Protein AF-A0A377BBM1-F1 (afdb_monomer_lite)

Organism: Escherichia coli (NCBI:txid562)

Sequence (88 aa):
MIDASHLPFAQNISRVKEVVDFCHRFDVSVEAELGQLGGQEDDVQVNEADAFYTNPAQAREFAEATGIDSLAVAIGTAHGMLCQRTGA

InterPro domains:
  IPR000771 Fructose-bisphosphate aldolase, class-II [PF01116] (1-82)
  IPR000771 Fructose-bisphosphate aldolase, class-II [PS00806] (30-41)
  IPR013785 Aldolase-type TIM barrel [G3DSA:3.20.20.70] (1-86)

Foldseek 3Di:
DDEPQVDDLVVQLVVLLVVCVVQVVVVHADEYEHFDQQEPDPNDHDDLVRRDWGDPVSVVVSCVSRVHPYYHTRPSDHDDDPPPPPDD

pLDDT: mean 75.08, std 21.27, range [36.47, 96.12]

Structure (mmCIF, N/CA/C/O backbone):
data_AF-A0A377BBM1-F1
#
_entry.id   AF-A0A377BBM1-F1
#
loop_
_atom_site.group_PDB
_atom_site.id
_atom_site.type_symbol
_atom_site.label_atom_id
_atom_site.label_alt_id
_atom_site.label_comp_id
_atom_site.label_asym_id
_atom_site.label_entity_id
_atom_site.label_seq_id
_atom_site.pdbx_PDB_ins_code
_atom_site.Cartn_x
_atom_site.Cartn_y
_atom_site.Cartn_z
_atom_site.occupancy
_atom_site.B_iso_or_equiv
_atom_site.auth_seq_id
_atom_site.auth_comp_id
_atom_site.auth_asym_id
_atom_site.auth_atom_id
_atom_site.pdbx_PDB_model_num
ATOM 1 N N . MET A 1 1 ? 2.994 2.645 8.782 1.00 85.31 1 MET A N 1
ATOM 2 C CA . MET A 1 1 ? 3.547 2.108 7.530 1.00 85.31 1 MET A CA 1
ATOM 3 C C . MET A 1 1 ? 4.194 0.771 7.832 1.00 85.31 1 MET A C 1
ATOM 5 O O . MET A 1 1 ? 4.892 0.677 8.838 1.00 85.31 1 MET A O 1
ATOM 9 N N . ILE A 1 2 ? 3.908 -0.251 7.032 1.00 89.50 2 ILE A N 1
ATOM 10 C CA . ILE A 1 2 ? 4.574 -1.554 7.067 1.00 89.50 2 ILE A CA 1
ATOM 11 C C . ILE A 1 2 ? 5.296 -1.747 5.735 1.00 89.50 2 ILE A C 1
ATOM 13 O O . ILE A 1 2 ? 4.670 -1.683 4.679 1.00 89.50 2 ILE A O 1
ATOM 17 N N . ASP A 1 3 ? 6.600 -1.993 5.797 1.00 87.75 3 ASP A N 1
ATOM 18 C CA . ASP A 1 3 ? 7.374 -2.369 4.623 1.00 87.75 3 ASP A CA 1
ATOM 19 C C . ASP A 1 3 ? 7.654 -3.877 4.639 1.00 87.75 3 ASP A C 1
ATOM 21 O O . ASP A 1 3 ? 8.337 -4.422 5.511 1.00 87.75 3 ASP A O 1
ATOM 25 N N . ALA A 1 4 ? 7.053 -4.561 3.673 1.00 86.56 4 ALA A N 1
ATOM 26 C CA . ALA A 1 4 ? 7.277 -5.966 3.369 1.00 86.56 4 ALA A CA 1
ATOM 27 C C . ALA A 1 4 ? 7.583 -6.154 1.871 1.00 86.56 4 ALA A C 1
ATOM 29 O O . ALA A 1 4 ? 7.416 -7.250 1.331 1.00 86.56 4 ALA A O 1
ATOM 30 N N . SER A 1 5 ? 8.038 -5.091 1.200 1.00 80.44 5 SER A N 1
ATOM 31 C CA . SER A 1 5 ? 8.368 -5.062 -0.229 1.00 80.44 5 SER A CA 1
ATOM 32 C C . SER A 1 5 ? 9.479 -6.046 -0.613 1.00 80.44 5 SER A C 1
ATOM 34 O O . SER A 1 5 ? 9.497 -6.555 -1.733 1.00 80.44 5 SER A O 1
ATOM 36 N N . HIS A 1 6 ? 10.355 -6.383 0.338 1.00 82.19 6 HIS A N 1
ATOM 37 C CA . HIS A 1 6 ? 11.411 -7.387 0.199 1.00 82.19 6 HIS A CA 1
ATOM 38 C C . HIS A 1 6 ? 10.892 -8.837 0.127 1.00 82.19 6 HIS A C 1
ATOM 40 O O . HIS A 1 6 ? 11.641 -9.739 -0.256 1.00 82.19 6 HIS A O 1
ATOM 46 N N . LEU A 1 7 ? 9.634 -9.094 0.506 1.00 85.75 7 LEU A N 1
ATOM 47 C CA . LEU A 1 7 ? 9.023 -10.422 0.428 1.00 85.75 7 LEU A CA 1
ATOM 48 C C . LEU A 1 7 ? 8.404 -10.683 -0.957 1.00 85.75 7 LEU A C 1
ATOM 50 O O . LEU A 1 7 ? 7.978 -9.752 -1.642 1.00 85.75 7 LEU A O 1
ATOM 54 N N . PRO A 1 8 ? 8.249 -11.959 -1.366 1.00 88.31 8 PRO A N 1
ATOM 55 C CA . PRO A 1 8 ? 7.467 -12.304 -2.549 1.00 88.31 8 PRO A CA 1
ATOM 56 C C . PRO A 1 8 ? 6.048 -11.725 -2.477 1.00 88.31 8 PRO A C 1
ATOM 58 O O . PRO A 1 8 ? 5.423 -11.757 -1.420 1.00 88.31 8 PRO A O 1
ATOM 61 N N . PHE A 1 9 ? 5.505 -11.282 -3.614 1.00 85.38 9 PHE A N 1
ATOM 62 C CA . PHE A 1 9 ? 4.221 -10.568 -3.714 1.00 85.38 9 PHE A CA 1
ATOM 63 C C . PHE A 1 9 ? 3.084 -11.163 -2.860 1.00 85.38 9 PHE A C 1
ATOM 65 O O . PHE A 1 9 ? 2.466 -10.458 -2.067 1.00 85.38 9 PHE A O 1
ATOM 72 N N . ALA A 1 10 ? 2.851 -12.477 -2.944 1.00 90.12 10 ALA A N 1
ATOM 73 C CA . ALA A 1 10 ? 1.803 -13.147 -2.169 1.00 90.12 10 ALA A CA 1
ATOM 74 C C . ALA A 1 10 ? 2.057 -13.137 -0.646 1.00 90.12 10 ALA A C 1
ATOM 76 O O . ALA A 1 10 ? 1.115 -13.055 0.142 1.00 90.12 10 ALA A O 1
ATOM 77 N N . GLN A 1 11 ? 3.322 -13.207 -0.221 1.00 91.50 11 GLN A N 1
ATOM 78 C CA . GLN A 1 11 ? 3.692 -13.119 1.194 1.00 91.50 11 GLN A CA 1
ATOM 79 C C . GLN A 1 11 ? 3.570 -11.686 1.709 1.00 91.50 11 GLN A C 1
ATOM 81 O O . GLN A 1 11 ? 3.083 -11.495 2.821 1.00 91.50 11 GLN A O 1
ATOM 86 N N . ASN A 1 12 ? 3.942 -10.695 0.890 1.00 91.62 12 ASN A N 1
ATOM 87 C CA . ASN A 1 12 ? 3.728 -9.284 1.200 1.00 91.62 12 ASN A CA 1
ATOM 88 C C . ASN A 1 12 ? 2.226 -9.016 1.434 1.00 91.62 12 ASN A C 1
ATOM 90 O O . ASN A 1 12 ? 1.855 -8.525 2.497 1.00 91.62 12 ASN A O 1
ATOM 94 N N . ILE A 1 13 ? 1.347 -9.487 0.535 1.00 93.25 13 ILE A N 1
ATOM 95 C CA . ILE A 1 13 ? -0.113 -9.376 0.713 1.00 93.25 13 ILE A CA 1
ATOM 96 C C . ILE A 1 13 ? -0.570 -9.989 2.041 1.00 93.25 13 ILE A C 1
ATOM 98 O O . ILE A 1 13 ? -1.273 -9.329 2.804 1.00 93.25 13 ILE A O 1
ATOM 102 N N . SER A 1 14 ? -0.175 -11.232 2.340 1.00 95.31 14 SER A N 1
ATOM 103 C CA . SER A 1 14 ? -0.581 -11.898 3.588 1.00 95.31 14 SER A CA 1
ATOM 104 C C . SER A 1 14 ? -0.128 -11.110 4.815 1.00 95.31 14 SER A C 1
ATOM 106 O O . SER A 1 14 ? -0.905 -10.892 5.743 1.00 95.31 14 SER A O 1
ATOM 108 N N . ARG A 1 15 ? 1.124 -10.643 4.804 1.00 94.88 15 ARG A N 1
ATOM 109 C CA . ARG A 1 15 ? 1.724 -9.945 5.937 1.00 94.88 15 ARG A CA 1
ATOM 110 C C . ARG A 1 15 ? 1.085 -8.584 6.174 1.00 94.88 15 ARG A C 1
ATOM 112 O O . ARG A 1 15 ? 0.766 -8.255 7.313 1.00 94.88 15 ARG A O 1
ATOM 119 N N . VAL A 1 16 ? 0.877 -7.811 5.112 1.00 95.00 16 VAL A N 1
ATOM 120 C CA . VAL A 1 16 ? 0.215 -6.507 5.193 1.00 95.00 16 VAL A CA 1
ATOM 121 C C . VAL A 1 16 ? -1.233 -6.679 5.622 1.00 95.00 16 VAL A C 1
ATOM 123 O O . VAL A 1 16 ? -1.682 -5.950 6.499 1.00 95.00 16 VAL A O 1
ATOM 126 N N . LYS A 1 17 ? -1.937 -7.688 5.101 1.00 95.88 17 LYS A N 1
ATOM 127 C CA . LYS A 1 17 ? -3.314 -7.971 5.505 1.00 95.88 17 LYS A CA 1
ATOM 128 C C . LYS A 1 17 ? -3.443 -8.261 7.003 1.00 95.88 17 LYS A C 1
ATOM 130 O O . LYS A 1 17 ? -4.342 -7.724 7.638 1.00 95.88 17 LYS A O 1
ATOM 135 N N . GLU A 1 18 ? -2.541 -9.053 7.583 1.00 96.12 18 GLU A N 1
ATOM 136 C CA . GLU A 1 18 ? -2.525 -9.300 9.035 1.00 96.12 18 GLU A CA 1
ATOM 137 C C . GLU A 1 18 ? -2.388 -7.998 9.843 1.00 96.12 18 GLU A C 1
ATOM 139 O O . GLU A 1 18 ? -3.047 -7.825 10.870 1.00 96.12 18 GLU A O 1
ATOM 144 N N . VAL A 1 19 ? -1.545 -7.072 9.373 1.00 94.75 19 VAL A N 1
ATOM 145 C CA . VAL A 1 19 ? -1.337 -5.765 10.014 1.00 94.75 19 VAL A CA 1
ATOM 146 C C . VAL A 1 19 ? -2.568 -4.874 9.855 1.00 94.75 19 VAL A C 1
ATOM 148 O O . VAL A 1 19 ? -3.020 -4.295 10.841 1.00 94.75 19 VAL A O 1
ATOM 151 N N . VAL A 1 20 ? -3.142 -4.802 8.652 1.00 96.06 20 VAL A N 1
ATOM 152 C CA . VAL A 1 20 ? -4.375 -4.056 8.356 1.00 96.06 20 VAL A CA 1
ATOM 153 C C . VAL A 1 20 ? -5.523 -4.543 9.240 1.00 96.06 20 VAL A C 1
ATOM 155 O O . VAL A 1 20 ? -6.109 -3.751 9.979 1.00 96.06 20 VAL A O 1
ATOM 158 N N . ASP A 1 21 ? -5.775 -5.856 9.256 1.00 95.38 21 ASP A N 1
ATOM 159 C CA . ASP A 1 21 ? -6.849 -6.475 10.039 1.00 95.38 21 ASP A CA 1
ATOM 160 C C . ASP A 1 21 ? -6.677 -6.219 11.551 1.00 95.38 21 ASP A C 1
ATOM 162 O O . ASP A 1 21 ? -7.662 -6.162 12.289 1.00 95.38 21 ASP A O 1
ATOM 166 N N . PHE A 1 22 ? -5.443 -6.054 12.041 1.00 95.12 22 PHE A N 1
ATOM 167 C CA . PHE A 1 22 ? -5.173 -5.674 13.429 1.00 95.12 22 PHE A CA 1
ATOM 168 C C . PHE A 1 22 ? -5.397 -4.175 13.679 1.00 95.12 22 PHE A C 1
ATOM 170 O O . PHE A 1 22 ? -6.084 -3.817 14.638 1.00 95.12 22 PHE A O 1
ATOM 177 N N . CYS A 1 23 ? -4.844 -3.303 12.833 1.00 94.62 23 CYS A N 1
ATOM 178 C CA . CYS A 1 23 ? -4.866 -1.847 12.995 1.00 94.62 23 CYS A CA 1
ATOM 179 C C . CYS A 1 23 ? -6.259 -1.237 12.810 1.00 94.62 23 CYS A C 1
ATOM 181 O O . CYS A 1 23 ? -6.653 -0.369 13.591 1.00 94.62 23 CYS A O 1
ATOM 183 N N . HIS A 1 24 ? -7.045 -1.731 11.851 1.00 94.56 24 HIS A N 1
ATOM 184 C CA . HIS A 1 24 ? -8.402 -1.236 11.594 1.00 94.56 24 HIS A CA 1
ATOM 185 C C . HIS A 1 24 ? -9.352 -1.445 12.780 1.00 94.56 24 HIS A C 1
ATOM 187 O O . HIS A 1 24 ? -10.310 -0.697 12.945 1.00 94.56 24 HIS A O 1
ATOM 193 N N . ARG A 1 25 ? -9.058 -2.389 13.687 1.00 95.06 25 ARG A N 1
ATOM 194 C CA . ARG A 1 25 ? -9.821 -2.576 14.943 1.00 95.06 25 ARG A CA 1
ATOM 195 C C . ARG A 1 25 ? -9.683 -1.393 15.902 1.00 95.06 25 ARG A C 1
ATOM 197 O O . ARG A 1 25 ? -10.487 -1.265 16.822 1.00 95.06 25 ARG A O 1
ATOM 204 N N . PHE A 1 26 ? -8.664 -0.567 15.696 1.00 95.81 26 PHE A N 1
ATOM 205 C CA . PHE A 1 26 ? -8.353 0.616 16.489 1.00 95.81 26 PHE A CA 1
ATOM 206 C C . PHE A 1 26 ? -8.533 1.914 15.694 1.00 95.81 26 PHE A C 1
ATOM 208 O O . PHE A 1 26 ? -8.093 2.957 16.166 1.00 95.81 26 PHE A O 1
ATOM 215 N N . ASP A 1 27 ? -9.168 1.855 14.515 1.00 93.38 27 ASP A N 1
ATOM 216 C CA . ASP A 1 27 ? -9.381 3.014 13.633 1.00 93.38 27 ASP A CA 1
ATOM 217 C C . ASP A 1 27 ? -8.053 3.680 13.199 1.00 93.38 27 ASP A C 1
ATOM 219 O O . ASP A 1 27 ? -7.934 4.898 13.072 1.00 93.38 27 ASP A O 1
ATOM 223 N N . VAL A 1 28 ? -7.006 2.859 13.028 1.00 94.81 28 VAL A N 1
ATOM 224 C CA . VAL A 1 28 ? -5.665 3.294 12.613 1.00 94.81 28 VAL A CA 1
ATOM 225 C C . VAL A 1 28 ? -5.452 2.970 11.139 1.00 94.81 28 VAL A C 1
ATOM 227 O O . VAL A 1 28 ? -5.541 1.807 10.747 1.00 94.81 28 VAL A O 1
ATOM 230 N N . SER A 1 29 ? -5.095 3.985 10.351 1.00 93.69 29 SER A N 1
ATOM 231 C CA . SER A 1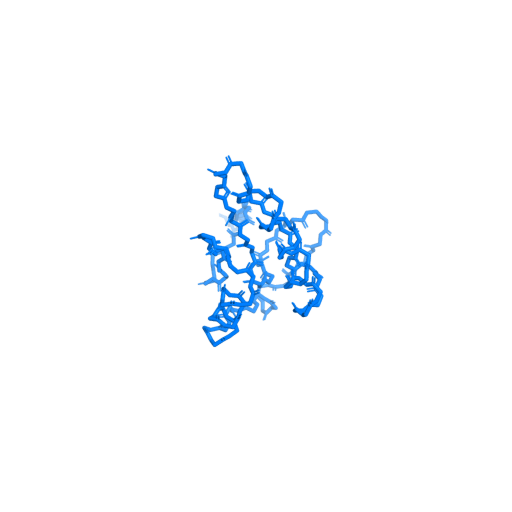 29 ? -4.757 3.837 8.933 1.00 93.69 29 SER A CA 1
ATOM 232 C C . SER A 1 29 ? -3.430 3.107 8.723 1.00 93.69 29 SER A C 1
ATOM 234 O O . SER A 1 29 ? -2.454 3.358 9.442 1.00 93.69 29 SER A O 1
ATOM 236 N N . VAL A 1 30 ? -3.352 2.276 7.687 1.00 94.06 30 VAL A N 1
ATOM 237 C CA . VAL A 1 30 ? -2.150 1.521 7.324 1.00 94.06 30 VAL A CA 1
ATOM 238 C C . VAL A 1 30 ? -1.673 1.894 5.925 1.00 94.06 30 VAL A C 1
ATOM 240 O O . VAL A 1 30 ? -2.389 1.750 4.938 1.00 94.06 30 VAL A O 1
ATOM 243 N N . GLU A 1 31 ? -0.412 2.318 5.868 1.00 93.75 31 GLU A N 1
ATOM 244 C CA . GLU A 1 31 ? 0.358 2.459 4.634 1.00 93.75 31 GLU A CA 1
ATOM 245 C C . 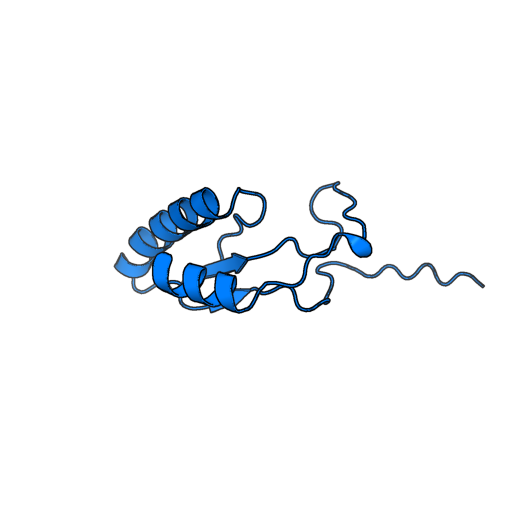GLU A 1 31 ? 1.202 1.207 4.393 1.00 93.75 31 GLU A C 1
ATOM 247 O O . GLU A 1 31 ? 1.835 0.717 5.337 1.00 93.75 31 GLU A O 1
ATOM 252 N N . ALA A 1 32 ? 1.252 0.730 3.153 1.00 92.62 32 ALA A N 1
ATOM 253 C CA . ALA A 1 32 ? 2.136 -0.355 2.732 1.00 92.62 32 ALA A CA 1
ATOM 254 C C . ALA A 1 32 ? 2.968 0.034 1.508 1.00 92.62 32 ALA A C 1
ATOM 256 O O . ALA A 1 32 ? 2.625 0.974 0.794 1.00 92.62 32 ALA A O 1
ATOM 257 N N . GLU A 1 33 ? 4.035 -0.716 1.249 1.00 88.25 33 GLU A N 1
ATOM 258 C CA . GLU A 1 33 ? 4.938 -0.493 0.119 1.00 88.25 33 GLU A CA 1
ATOM 259 C C . GLU A 1 33 ? 4.912 -1.656 -0.884 1.00 88.25 33 GLU A C 1
ATOM 261 O O . GLU A 1 33 ? 4.918 -2.835 -0.506 1.00 88.25 33 GLU A O 1
ATOM 266 N N . LEU A 1 34 ? 4.882 -1.319 -2.181 1.00 83.94 34 LEU A N 1
ATOM 267 C CA . LEU A 1 34 ? 4.954 -2.284 -3.276 1.00 83.94 34 LEU A CA 1
ATOM 268 C C . LEU A 1 34 ? 5.996 -1.887 -4.329 1.00 83.94 34 LEU A C 1
ATOM 270 O O . LEU A 1 34 ? 5.830 -0.903 -5.053 1.00 83.94 34 LEU A O 1
ATOM 274 N N . GLY A 1 35 ? 6.982 -2.765 -4.510 1.00 70.31 35 GLY A N 1
ATOM 275 C CA . GLY A 1 35 ? 8.128 -2.579 -5.403 1.00 70.31 35 GLY A CA 1
ATOM 276 C C . GLY A 1 35 ? 9.415 -2.443 -4.593 1.00 70.31 35 GLY A C 1
ATOM 277 O O . GLY A 1 35 ? 9.358 -2.085 -3.428 1.00 70.31 35 GLY A O 1
ATOM 278 N N . GLN A 1 36 ? 10.567 -2.752 -5.189 1.00 59.25 36 GLN A N 1
ATOM 279 C CA . GLN A 1 36 ? 11.849 -2.388 -4.586 1.00 59.25 36 GLN A CA 1
ATOM 280 C C . GLN A 1 36 ? 12.158 -0.953 -4.990 1.00 59.25 36 GLN A C 1
ATOM 282 O O . GLN A 1 36 ? 12.432 -0.676 -6.162 1.00 59.25 36 GLN A O 1
ATOM 287 N N . LEU A 1 37 ? 12.096 -0.031 -4.033 1.00 52.22 37 LEU A N 1
ATOM 288 C CA . LEU A 1 37 ? 12.645 1.298 -4.237 1.00 52.22 37 LEU A CA 1
ATOM 289 C C . LEU A 1 37 ? 14.161 1.163 -4.432 1.00 52.22 37 LEU A C 1
ATOM 291 O O . LEU A 1 37 ? 14.877 0.659 -3.573 1.00 52.22 37 LEU A O 1
ATOM 295 N N . GLY A 1 38 ? 14.656 1.581 -5.599 1.00 45.28 38 GLY A N 1
ATOM 296 C CA . GLY A 1 38 ? 16.092 1.667 -5.844 1.00 45.28 38 GLY A CA 1
ATOM 297 C C . GLY A 1 38 ? 16.694 2.724 -4.923 1.00 45.28 38 GLY A C 1
ATOM 298 O O . GLY A 1 38 ? 16.355 3.901 -5.027 1.00 45.28 38 GLY A O 1
ATOM 299 N N . GLY A 1 39 ? 17.561 2.310 -4.008 1.00 42.41 39 GLY A N 1
ATOM 300 C CA . GLY A 1 39 ? 18.142 3.181 -2.995 1.00 42.41 39 GLY A CA 1
ATOM 301 C C . GLY A 1 39 ? 18.981 2.383 -2.007 1.00 42.41 39 GLY A C 1
ATOM 302 O O . GLY A 1 39 ? 18.874 1.163 -1.929 1.00 42.41 39 GLY A O 1
ATOM 303 N N . GLN A 1 40 ? 19.860 3.072 -1.281 1.00 39.31 40 GLN A N 1
ATOM 304 C CA . GLN A 1 40 ? 20.644 2.464 -0.212 1.00 39.31 40 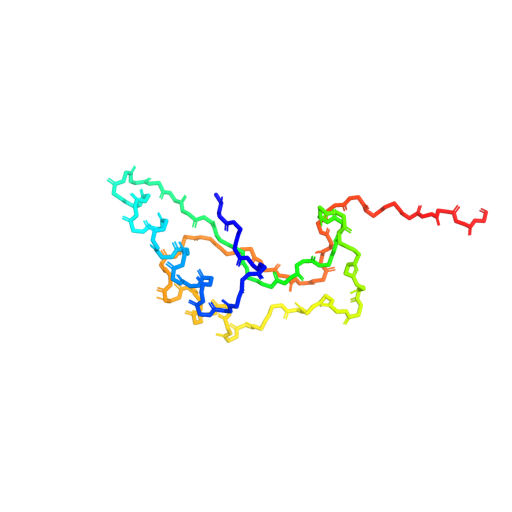GLN A CA 1
ATOM 305 C C . GLN A 1 40 ? 19.755 2.317 1.025 1.00 39.31 40 GLN A C 1
ATOM 307 O O . GLN A 1 40 ? 19.776 3.175 1.905 1.00 39.31 40 GLN A O 1
ATOM 312 N N . GLU A 1 41 ? 18.981 1.240 1.084 1.00 41.56 41 GLU A N 1
ATOM 313 C CA . GLU A 1 41 ? 18.374 0.778 2.329 1.00 41.56 41 GLU A CA 1
ATOM 314 C C . GLU A 1 41 ? 19.131 -0.471 2.797 1.00 41.56 41 GLU A C 1
ATOM 316 O O . GLU A 1 41 ? 19.328 -1.420 2.039 1.00 41.56 41 GLU A O 1
ATOM 321 N N . ASP A 1 42 ? 19.650 -0.408 4.027 1.00 40.94 42 ASP A N 1
ATOM 322 C CA . ASP A 1 42 ? 20.264 -1.533 4.747 1.00 40.94 42 ASP A CA 1
ATOM 323 C C . ASP A 1 42 ? 21.324 -2.353 3.969 1.00 40.94 42 ASP A C 1
ATOM 325 O O . ASP A 1 42 ? 21.195 -3.558 3.770 1.00 40.94 42 ASP A O 1
ATOM 329 N N . ASP A 1 43 ? 22.428 -1.709 3.562 1.00 42.47 43 ASP A N 1
ATOM 330 C CA . ASP A 1 43 ? 23.623 -2.368 2.984 1.00 42.47 43 ASP A CA 1
ATOM 331 C C . ASP A 1 43 ? 23.422 -3.093 1.629 1.00 42.47 43 ASP A C 1
ATOM 333 O O . ASP A 1 43 ? 24.365 -3.685 1.093 1.00 42.47 43 ASP A O 1
ATOM 337 N N . VAL A 1 44 ? 22.242 -3.002 1.003 1.00 42.94 44 VAL A N 1
ATOM 338 C CA . VAL A 1 44 ? 21.973 -3.611 -0.310 1.00 42.94 44 VAL A CA 1
ATOM 339 C C . VAL A 1 44 ? 22.076 -2.561 -1.419 1.00 42.94 44 VAL A C 1
ATOM 341 O O . VAL A 1 44 ? 21.239 -1.674 -1.552 1.00 42.94 44 VAL A O 1
ATOM 344 N N . GLN A 1 45 ? 23.110 -2.664 -2.260 1.00 44.81 45 GLN A N 1
ATOM 345 C CA . GLN A 1 45 ? 23.178 -1.897 -3.507 1.00 44.81 45 GLN A CA 1
ATOM 346 C C . GLN A 1 45 ? 22.263 -2.531 -4.556 1.00 44.81 45 GLN A C 1
ATOM 348 O O . GLN A 1 45 ? 22.653 -3.469 -5.251 1.00 44.81 45 GLN A O 1
ATOM 353 N N . VAL A 1 46 ? 21.049 -2.005 -4.685 1.00 45.62 46 VAL A N 1
ATOM 354 C CA . VAL A 1 46 ? 20.184 -2.274 -5.839 1.00 45.62 46 VAL A CA 1
ATOM 355 C C . VAL A 1 46 ? 20.639 -1.379 -6.995 1.00 45.62 46 VAL A C 1
ATOM 357 O O . VAL A 1 46 ? 20.725 -0.161 -6.845 1.00 45.62 46 VAL A O 1
ATOM 360 N N . ASN A 1 47 ? 20.983 -1.973 -8.141 1.00 45.19 47 ASN A N 1
ATOM 361 C CA . ASN A 1 47 ? 21.306 -1.217 -9.353 1.00 45.19 47 ASN A CA 1
ATOM 362 C C . ASN A 1 47 ? 20.083 -0.385 -9.770 1.00 45.19 47 ASN A C 1
ATOM 364 O O . ASN A 1 47 ? 18.972 -0.903 -9.775 1.00 45.19 47 ASN A O 1
ATOM 368 N N . GLU A 1 48 ? 20.265 0.866 -10.205 1.00 45.75 48 GLU A N 1
ATOM 369 C CA . GLU A 1 48 ? 19.167 1.704 -10.737 1.00 45.75 48 GLU A CA 1
ATOM 370 C C . GLU A 1 48 ? 18.441 1.046 -11.928 1.00 45.75 48 GLU A C 1
ATOM 372 O O . GLU A 1 48 ? 17.277 1.337 -12.184 1.00 45.75 48 GLU A O 1
ATOM 377 N N . ALA A 1 49 ? 19.106 0.124 -12.634 1.00 44.62 49 ALA A N 1
ATOM 378 C CA . ALA A 1 49 ? 18.507 -0.688 -13.696 1.00 44.62 49 ALA A CA 1
ATOM 379 C C . ALA A 1 49 ? 17.533 -1.768 -13.179 1.00 44.62 49 ALA A C 1
ATOM 381 O O . ALA A 1 49 ? 16.651 -2.189 -13.924 1.00 44.62 49 ALA A O 1
ATOM 382 N N . ASP A 1 50 ? 17.686 -2.185 -11.918 1.00 48.97 50 ASP A N 1
ATOM 383 C CA . ASP A 1 50 ? 16.826 -3.137 -11.207 1.00 48.97 50 ASP A CA 1
ATOM 384 C C . ASP A 1 50 ? 15.785 -2.421 -10.321 1.00 48.97 50 ASP A C 1
ATOM 386 O O . ASP A 1 50 ? 15.016 -3.074 -9.617 1.00 48.97 50 ASP A O 1
ATOM 390 N N . ALA A 1 51 ? 15.717 -1.082 -10.354 1.00 52.72 51 ALA A N 1
ATOM 391 C CA . ALA A 1 51 ? 14.622 -0.320 -9.758 1.00 52.72 51 ALA A CA 1
ATOM 392 C C . ALA A 1 51 ? 13.352 -0.535 -10.600 1.00 52.72 51 ALA A C 1
ATOM 394 O O . ALA A 1 51 ? 13.002 0.253 -11.482 1.00 52.72 51 ALA A O 1
ATOM 395 N N . PHE A 1 52 ? 12.687 -1.667 -10.377 1.00 64.12 52 PHE A N 1
ATOM 396 C CA . PHE A 1 52 ? 11.474 -2.031 -11.093 1.00 64.12 52 PHE A CA 1
ATOM 397 C C . PHE A 1 52 ? 10.349 -1.074 -10.702 1.00 64.12 52 PHE A C 1
ATOM 399 O O . PHE A 1 52 ? 9.880 -1.071 -9.564 1.00 64.12 52 PHE A O 1
ATOM 406 N N . TYR A 1 53 ? 9.898 -0.271 -11.667 1.00 69.31 53 TYR A N 1
ATOM 407 C CA . TYR A 1 53 ? 8.676 0.513 -11.532 1.00 69.31 53 TYR A CA 1
ATOM 408 C C . TYR A 1 53 ? 7.530 -0.365 -11.028 1.00 69.31 53 TYR A C 1
ATOM 410 O O . TYR A 1 53 ? 7.328 -1.482 -11.519 1.00 69.31 53 TYR A O 1
ATOM 418 N N . THR A 1 54 ? 6.736 0.152 -10.093 1.00 77.81 54 THR A N 1
ATOM 419 C CA . THR A 1 54 ? 5.548 -0.562 -9.631 1.00 77.81 54 THR A CA 1
ATOM 420 C C . THR A 1 54 ? 4.581 -0.741 -10.797 1.00 77.81 54 THR A C 1
ATOM 422 O O . THR A 1 54 ? 4.139 0.227 -11.418 1.00 77.81 54 THR A O 1
ATOM 425 N N . ASN A 1 55 ? 4.214 -1.989 -11.088 1.00 82.25 55 ASN A N 1
ATOM 426 C CA . ASN A 1 55 ? 3.200 -2.284 -12.090 1.00 82.25 55 ASN A CA 1
ATOM 427 C C . ASN A 1 55 ? 1.818 -1.816 -11.583 1.00 82.25 55 ASN A C 1
ATOM 429 O O . ASN A 1 55 ? 1.361 -2.315 -10.551 1.00 82.25 55 ASN A O 1
ATOM 433 N N . PRO A 1 56 ? 1.104 -0.928 -12.304 1.00 85.31 56 PRO A N 1
ATOM 434 C CA . PRO A 1 56 ? -0.208 -0.435 -11.879 1.00 85.31 56 PRO A CA 1
ATOM 435 C C . PRO A 1 56 ? -1.251 -1.539 -11.658 1.00 85.31 56 PRO A C 1
ATOM 437 O O . PRO A 1 56 ? -2.102 -1.416 -10.778 1.00 85.31 56 PRO A O 1
ATOM 440 N N . ALA A 1 57 ? -1.191 -2.630 -12.429 1.00 86.62 57 ALA A N 1
ATOM 441 C CA . ALA A 1 57 ? -2.097 -3.763 -12.254 1.00 86.62 57 ALA A CA 1
ATOM 442 C C . ALA A 1 57 ? -1.827 -4.500 -10.935 1.00 86.62 57 ALA A C 1
ATOM 444 O O . ALA A 1 57 ? -2.770 -4.825 -10.217 1.00 86.62 57 ALA A O 1
ATOM 445 N N . GLN A 1 58 ? -0.551 -4.690 -10.582 1.00 86.62 58 GLN A N 1
ATOM 446 C CA . GLN A 1 58 ? -0.169 -5.297 -9.304 1.00 86.62 58 GLN A CA 1
ATOM 447 C C . GLN A 1 58 ? -0.484 -4.375 -8.127 1.00 86.62 58 GLN A C 1
ATOM 449 O O . GLN A 1 58 ? -0.928 -4.860 -7.098 1.00 86.62 58 GLN A O 1
ATOM 454 N N . ALA A 1 59 ? -0.316 -3.057 -8.277 1.00 88.88 59 ALA A N 1
ATOM 455 C CA . ALA A 1 59 ? -0.704 -2.084 -7.255 1.00 88.88 59 ALA A CA 1
ATOM 456 C C . ALA A 1 59 ? -2.201 -2.155 -6.938 1.00 88.88 59 ALA A C 1
ATOM 458 O O . ALA A 1 59 ? -2.591 -2.162 -5.771 1.00 88.88 59 ALA A O 1
ATOM 459 N N . ARG A 1 60 ? -3.039 -2.267 -7.975 1.00 91.00 60 ARG A N 1
ATOM 460 C CA . ARG A 1 60 ? -4.481 -2.452 -7.808 1.00 91.00 60 ARG A CA 1
ATOM 461 C C . ARG A 1 60 ? -4.803 -3.761 -7.089 1.00 91.00 60 ARG A C 1
ATOM 463 O O . ARG A 1 60 ? -5.540 -3.734 -6.111 1.00 91.00 60 ARG A O 1
ATOM 470 N N . GLU A 1 61 ? -4.253 -4.879 -7.561 1.00 92.12 61 GLU A N 1
ATOM 471 C CA . GLU A 1 61 ? -4.462 -6.193 -6.937 1.00 92.12 61 GLU A CA 1
ATOM 472 C C . GLU A 1 61 ? -4.020 -6.187 -5.469 1.00 92.12 61 GLU A C 1
ATOM 474 O O . GLU A 1 61 ? -4.734 -6.675 -4.598 1.00 92.12 61 GLU A O 1
ATOM 479 N N . PHE A 1 62 ? -2.873 -5.573 -5.185 1.00 92.31 62 PHE A N 1
ATOM 480 C CA . PHE A 1 62 ? -2.327 -5.461 -3.843 1.00 92.31 62 PHE A CA 1
ATOM 481 C C . PHE A 1 62 ? -3.238 -4.646 -2.922 1.00 92.31 62 PHE A C 1
ATOM 483 O O . PHE A 1 62 ? -3.547 -5.099 -1.821 1.00 92.31 62 PHE A O 1
ATOM 490 N N . ALA A 1 63 ? -3.712 -3.481 -3.369 1.00 93.38 63 ALA A N 1
ATOM 491 C CA . ALA A 1 63 ? -4.620 -2.645 -2.589 1.00 93.38 63 ALA A CA 1
ATOM 492 C C . ALA A 1 63 ? -5.961 -3.349 -2.318 1.00 93.38 63 ALA A C 1
ATOM 494 O O . ALA A 1 63 ? -6.427 -3.370 -1.179 1.00 93.38 63 ALA A O 1
ATOM 495 N N . GLU A 1 64 ? -6.547 -3.987 -3.338 1.00 94.69 64 GLU A N 1
ATOM 496 C CA . GLU A 1 64 ? -7.802 -4.739 -3.209 1.00 94.69 64 GLU A CA 1
ATOM 497 C C . GLU A 1 64 ? -7.654 -5.951 -2.269 1.00 94.69 64 GLU A C 1
ATOM 499 O O . GLU A 1 64 ? -8.557 -6.233 -1.481 1.00 94.69 64 GLU A O 1
ATOM 504 N N . ALA A 1 65 ? -6.521 -6.659 -2.317 1.00 93.50 65 ALA A N 1
ATOM 505 C CA . ALA A 1 65 ? -6.288 -7.852 -1.503 1.00 93.50 65 ALA A CA 1
ATOM 506 C C . ALA A 1 65 ? -5.928 -7.541 -0.040 1.00 93.50 65 ALA A C 1
ATOM 508 O O . ALA A 1 65 ? -6.278 -8.313 0.857 1.00 93.50 65 ALA A O 1
ATOM 509 N N . THR A 1 66 ? -5.215 -6.440 0.211 1.00 94.00 66 THR A N 1
ATOM 510 C CA . THR A 1 66 ? -4.728 -6.076 1.553 1.00 94.00 66 THR A CA 1
ATOM 511 C C . THR A 1 66 ? -5.695 -5.191 2.330 1.00 94.00 66 THR A C 1
ATOM 513 O O . THR A 1 66 ? -5.765 -5.325 3.548 1.00 94.00 66 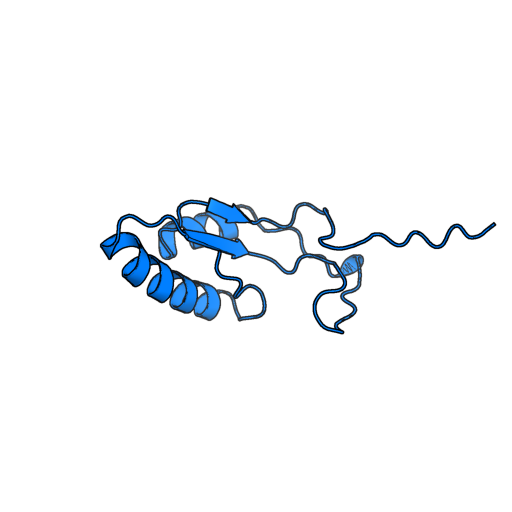THR A O 1
ATOM 516 N N . GLY A 1 67 ? -6.455 -4.326 1.650 1.00 93.50 67 GLY A N 1
ATOM 517 C CA . GLY A 1 67 ? -7.349 -3.358 2.292 1.00 93.50 67 GLY A CA 1
ATOM 518 C C . GLY A 1 67 ? -6.631 -2.149 2.902 1.00 93.50 67 GLY A C 1
ATOM 519 O O . GLY A 1 67 ? -7.160 -1.537 3.820 1.00 93.50 67 GLY A O 1
ATOM 520 N N . ILE A 1 68 ? -5.424 -1.833 2.431 1.00 94.31 68 ILE A N 1
ATOM 521 C CA . ILE A 1 68 ? -4.640 -0.669 2.876 1.00 94.31 68 ILE A CA 1
ATOM 522 C C . ILE A 1 68 ? -5.305 0.668 2.532 1.00 94.31 68 ILE A C 1
ATOM 524 O O . ILE A 1 68 ? -6.051 0.782 1.559 1.00 94.31 68 ILE A O 1
ATOM 528 N N . ASP A 1 69 ? -4.954 1.698 3.301 1.00 93.88 69 ASP A N 1
ATOM 529 C CA . ASP A 1 69 ? -5.469 3.061 3.143 1.00 93.88 69 ASP A CA 1
ATOM 530 C C . ASP A 1 69 ? -4.584 3.908 2.214 1.00 93.88 69 ASP A C 1
ATOM 532 O O . ASP A 1 69 ? -5.075 4.768 1.479 1.00 93.88 69 ASP A O 1
ATOM 536 N N . SER A 1 70 ? -3.273 3.645 2.220 1.00 93.00 70 SER A N 1
ATOM 537 C CA . SER A 1 70 ? -2.294 4.267 1.325 1.00 93.00 70 SER A CA 1
ATOM 538 C C . SER A 1 70 ? -1.251 3.259 0.833 1.00 93.00 70 SER A C 1
ATOM 540 O O . SER A 1 70 ? -0.917 2.287 1.514 1.00 93.00 70 SER A O 1
ATOM 542 N N . LEU A 1 71 ? -0.744 3.489 -0.383 1.00 90.31 71 LEU A N 1
ATOM 543 C CA . LEU A 1 71 ? 0.257 2.647 -1.036 1.00 90.31 71 LEU A CA 1
ATOM 544 C C . LEU A 1 71 ? 1.454 3.494 -1.481 1.00 90.31 71 LEU A C 1
ATOM 546 O O . LEU A 1 71 ? 1.298 4.402 -2.300 1.00 90.31 71 LEU A O 1
ATOM 550 N N . ALA A 1 72 ? 2.642 3.150 -0.992 1.00 88.25 72 ALA A N 1
ATOM 551 C CA . ALA A 1 72 ? 3.910 3.647 -1.502 1.00 88.25 72 ALA A CA 1
ATOM 552 C C . ALA A 1 72 ? 4.296 2.870 -2.772 1.00 88.25 72 ALA A C 1
ATOM 554 O O . ALA A 1 72 ? 4.331 1.636 -2.782 1.00 88.25 72 ALA A O 1
ATOM 555 N N . VAL A 1 73 ? 4.547 3.605 -3.859 1.00 84.75 73 VAL A N 1
ATOM 556 C CA . VAL A 1 73 ? 4.857 3.058 -5.187 1.00 84.75 73 VAL A CA 1
ATOM 557 C C . VAL A 1 73 ? 6.207 3.562 -5.692 1.00 84.75 73 VAL A C 1
ATOM 559 O O . VAL A 1 73 ? 6.542 4.740 -5.567 1.00 84.75 73 VAL A O 1
ATOM 562 N N . ALA A 1 74 ? 6.959 2.676 -6.334 1.00 79.81 74 ALA A N 1
ATOM 563 C CA . ALA A 1 74 ? 8.199 2.981 -7.023 1.00 79.81 74 ALA A CA 1
ATOM 564 C C . ALA A 1 74 ? 7.908 3.578 -8.410 1.00 79.81 74 ALA A C 1
ATOM 566 O O . ALA A 1 74 ? 7.549 2.871 -9.353 1.00 79.81 74 ALA A O 1
ATOM 567 N N . ILE A 1 75 ? 8.085 4.894 -8.551 1.00 73.56 75 ILE A N 1
ATOM 568 C CA . ILE A 1 75 ? 7.941 5.630 -9.826 1.00 73.56 75 ILE A CA 1
ATOM 569 C C . ILE A 1 75 ? 9.273 6.204 -10.341 1.00 73.56 75 ILE A C 1
ATOM 571 O O . ILE A 1 75 ? 9.285 7.143 -11.134 1.00 73.56 75 ILE A O 1
ATOM 575 N N . GLY A 1 76 ? 10.405 5.643 -9.903 1.00 61.38 76 GLY A N 1
ATOM 576 C CA . GLY A 1 76 ? 11.753 6.109 -10.267 1.00 61.38 76 GLY A CA 1
ATOM 577 C C . G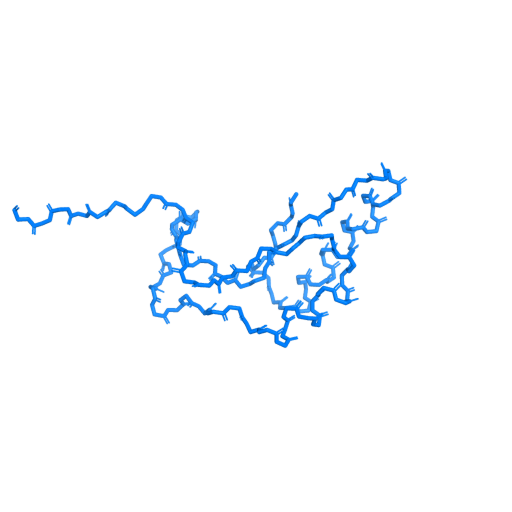LY A 1 76 ? 12.335 7.170 -9.327 1.00 61.38 76 GLY A C 1
ATOM 578 O O . GLY A 1 76 ? 13.379 7.746 -9.617 1.00 61.38 76 GLY A O 1
ATOM 579 N N . THR A 1 77 ? 11.676 7.439 -8.202 1.00 57.44 77 THR A N 1
ATOM 580 C CA . THR A 1 77 ? 12.233 8.220 -7.093 1.00 57.44 77 THR A CA 1
ATOM 581 C C . THR A 1 77 ? 13.023 7.301 -6.167 1.00 57.44 77 THR A C 1
ATOM 583 O O . THR A 1 77 ? 12.454 6.354 -5.628 1.00 57.44 77 THR A O 1
ATOM 586 N N . ALA A 1 78 ? 14.314 7.579 -5.976 1.00 52.19 78 ALA A N 1
ATOM 587 C CA . ALA A 1 78 ? 15.131 6.888 -4.984 1.00 52.19 78 ALA A CA 1
ATOM 588 C C . ALA A 1 78 ? 14.775 7.368 -3.567 1.00 52.19 78 ALA A C 1
ATOM 590 O O . ALA A 1 78 ? 14.741 8.577 -3.318 1.00 52.19 78 ALA A O 1
ATOM 591 N N . HIS A 1 79 ? 14.524 6.438 -2.642 1.00 47.41 79 HIS A N 1
ATOM 592 C CA . HIS A 1 79 ? 14.493 6.733 -1.207 1.00 47.41 79 HIS A CA 1
ATOM 593 C C . HIS A 1 79 ? 15.941 6.715 -0.684 1.00 47.41 79 HIS A C 1
ATOM 595 O O . HIS A 1 79 ? 16.685 5.767 -0.922 1.00 47.41 79 HIS A O 1
ATOM 601 N N . GLY A 1 80 ? 16.365 7.796 -0.020 1.00 45.47 80 GLY A N 1
ATOM 602 C CA . GLY A 1 80 ? 17.736 7.976 0.479 1.00 45.47 80 GLY A CA 1
ATOM 603 C C . GLY A 1 80 ? 18.524 9.075 -0.244 1.00 45.47 80 GLY A C 1
ATOM 604 O O . GLY A 1 80 ? 18.146 9.555 -1.312 1.00 45.47 80 GLY A O 1
ATOM 605 N N . MET A 1 81 ? 19.621 9.535 0.372 1.00 36.47 81 MET A N 1
ATOM 606 C CA . MET A 1 81 ? 20.463 10.583 -0.211 1.00 36.47 81 MET A CA 1
ATOM 607 C C . MET A 1 81 ? 21.041 10.116 -1.548 1.00 36.47 81 MET A C 1
ATOM 609 O O . MET A 1 81 ? 21.929 9.264 -1.586 1.00 36.47 81 MET A O 1
ATOM 613 N N . LEU A 1 82 ? 20.633 10.775 -2.632 1.00 44.66 82 LEU A N 1
ATOM 614 C CA . LEU A 1 82 ? 21.425 10.835 -3.852 1.00 44.66 82 LEU A CA 1
ATOM 615 C C . LEU A 1 82 ? 22.708 11.616 -3.515 1.00 44.66 82 LEU A C 1
ATOM 617 O O . LEU A 1 82 ? 22.801 12.824 -3.734 1.00 44.66 82 LEU A O 1
ATOM 621 N N . CYS A 1 83 ? 23.707 10.954 -2.924 1.00 44.00 83 CYS A N 1
ATOM 622 C CA . CYS A 1 83 ? 25.061 11.488 -2.898 1.00 44.00 83 CYS A CA 1
ATOM 623 C C . CYS A 1 83 ? 25.568 11.433 -4.339 1.00 44.00 83 CYS A C 1
ATOM 625 O O . CYS A 1 83 ? 26.260 10.503 -4.753 1.00 44.00 83 CYS A O 1
ATOM 627 N N . GLN A 1 84 ? 25.165 12.425 -5.133 1.00 41.31 84 GLN A N 1
ATOM 628 C CA . GLN A 1 84 ? 25.844 12.738 -6.371 1.00 41.31 84 GLN A CA 1
ATOM 629 C C . GLN A 1 84 ? 27.290 13.010 -5.975 1.00 41.31 84 GLN A C 1
ATOM 631 O O . GLN A 1 84 ? 27.603 14.050 -5.396 1.00 41.31 84 GLN A O 1
ATOM 636 N N . ARG A 1 85 ? 28.187 12.060 -6.254 1.00 43.75 85 ARG A N 1
ATOM 637 C CA . ARG A 1 85 ? 29.609 12.375 -6.337 1.00 43.75 85 ARG A CA 1
ATOM 638 C C . ARG A 1 85 ? 29.714 13.421 -7.436 1.00 43.75 85 ARG A C 1
ATOM 640 O O . ARG A 1 85 ? 29.702 13.078 -8.614 1.00 43.75 85 ARG A O 1
ATOM 647 N N . THR A 1 86 ? 29.774 14.689 -7.045 1.00 42.75 86 THR A N 1
ATOM 648 C CA . THR A 1 86 ? 30.217 15.783 -7.899 1.00 42.75 86 THR A CA 1
ATOM 649 C C . THR A 1 86 ? 31.646 15.458 -8.302 1.00 42.75 86 THR A C 1
ATOM 651 O O . THR A 1 86 ? 32.597 15.719 -7.570 1.00 42.75 86 THR A O 1
ATOM 654 N N . GLY A 1 87 ? 31.771 14.751 -9.418 1.00 52.12 87 GLY A N 1
ATOM 655 C CA . GLY A 1 87 ? 33.023 14.458 -10.082 1.00 52.12 87 GLY A CA 1
ATOM 656 C C . GLY A 1 87 ? 33.247 15.476 -11.186 1.00 52.12 87 GLY A C 1
ATOM 657 O O . GLY A 1 87 ? 32.812 15.233 -12.307 1.00 52.12 87 GLY A O 1
ATOM 658 N N . ALA A 1 88 ? 33.882 16.594 -10.831 1.00 39.53 88 ALA A N 1
ATOM 659 C CA . ALA A 1 88 ? 34.864 17.367 -11.604 1.00 39.53 88 ALA A CA 1
ATOM 660 C C . ALA A 1 88 ? 35.177 18.664 -10.848 1.00 39.53 88 ALA A C 1
ATOM 662 O O . ALA A 1 88 ? 34.229 19.444 -10.606 1.00 39.53 88 ALA A O 1
#

Radius of gyration: 14.78 Å; chains: 1; bounding box: 45×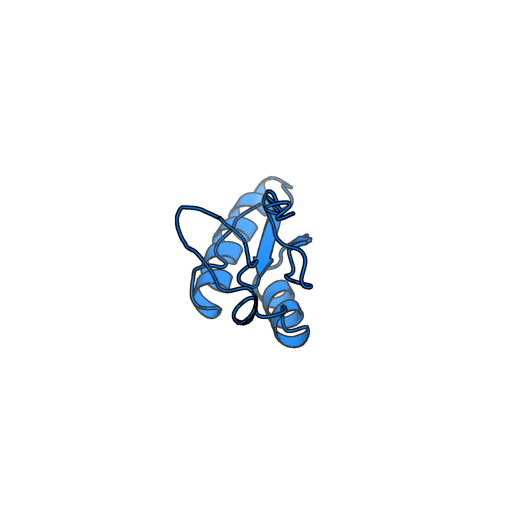30×30 Å

Secondary structure (DSSP, 8-state):
-B--TTS-HHHHHHHHHHHHHHHGGGT---EEEES---S-BTTB---GGG--PPPHHHHHHHHHHH--SEEEE-SSPPSS--------